Protein 2AKF (pdb70)

Radius of gyration: 15.11 Å; Cα contacts (8 Å, |Δi|>4): 45; chains: 3; bounding box: 21×19×46 Å

Sequence (96 aa):
VSRLEEDVRNLNAIVQKLQERLDRLEETVQAKVSRLEEDVRNLNAIVQKLQERLDRLEETVQAKVSRLEEDVRNLNAIVQKLQERLDRLEETVQAK

Secondary structure (DSSP, 8-state):
--HHHHHHHHHHHHHHHHHHHHHHHHHHHHH-/--HHHHHHHHHHHHHHHHHHHHHHHHHHHHT-/--HHHHHHHHHHHHHHHHHHHHHHHHHHHHH-

Solvent-accessible surface area: 6897 Å² total; per-residue (Å²): 124,57,178,31,78,72,30,2,135,66,1,47,49,44,2,106,141,4,57,83,65,1,77,141,12,44,119,55,6,150,85,152,157,57,182,27,80,90,27,4,158,76,2,36,62,72,2,118,143,3,61,88,48,1,51,153,12,40,95,78,15,109,80,229,130,59,184,39,72,73,24,4,142,68,1,51,42,45,6,123,137,2,80,90,60,1,48,165,10,57,111,56,31,163,92,164

InterPro domains:
  IPR001680 WD40 repeat [PF00400] (78-109)
  IPR001680 WD40 repeat [PF00400] (122-160)
  IPR001680 WD40 repeat [PF00400] (175-202)
  IPR001680 WD40 repeat [PS50082] (77-119)
  IPR001680 WD40 repeat [PS50082] (127-169)
  IPR001680 WD40 repeat [SM00320] (67-110)
  IPR001680 WD40 repeat [SM00320] (120-160)
  IPR001680 WD40 repeat [SM00320] (163-204)
  IPR015048 Domain of unknown function DUF1899 [PF08953] (5-69)
  IPR015048 Domain of unknown function DUF1899 [SM01166] (4-68)
  IPR015049 Trimerisation motif [PF08954] (410-461)
  IPR015505 Coronin [PTHR10856] (1-458)
  IPR015943 WD40/YVTN repeat-like-containing domain superfamily [G3DSA:2.130.10.10] (1-352)
  IPR019775 WD40 repeat, conserved site [PS00678] (97-111)
  IPR019775 WD40 repeat, conserved site [PS00678] (147-161)
  IPR036322 WD40-repeat-containing domain superfamily [SSF50978] (76-302)

GO terms:
  GO:0051015 actin filament binding (F, IDA)
  GO:0001772 immunological synapse (C, IDA)
  GO:0005769 early endosome (C, IDA)
  GO:0005886 plasma membrane (C, IDA)
  GO:0005911 cell-cell junction (C, IDA)
  GO:0015629 actin cytoskeleton (C, IDA)
  GO:0030424 axon (C, IDA)
  GO:0031252 cell leading edge (C, IDA)
  GO:0071353 cellular response to interleukin-4 (P, IDA)
  GO:0038180 nerve growth factor signaling pathway (P, IGI)
  GO:0043524 negative regulation of neuron apoptotic process (P, IGI)
  GO:0051279 regulation of release of sequestered calcium ion into cytosol (P, IGI)
  GO:0032426 stereocilium tip (C, EXP)
  GO:0042102 positive regulation of T cell proliferation (P, IMP)
  GO:0043029 T cell homeostasis (P, IMP)
  GO:0016477 cell migration (P, IMP)
  GO:0030335 positive regulation of cell migration (P, IMP)
  GO:0030595 leukocyte chemotaxis (P, IMP)
  GO:0030833 regulation of actin filament polymerization (P, IMP)
  GO:0031339 negative regulation of vesicle fusion (P, IMP)

B-factor: mean 19.16, std 6.19, range [9.42, 51.5]

Structure (mmCIF, N/CA/C/O backbone):
data_2AKF
#
_entry.id   2AKF
#
_cell.length_a   23.587
_cell.length_b   23.569
_cell.length_c   46.402
_cell.angle_alpha   92.51
_cell.angle_beta   96.85
_cell.angle_gamma   119.63
#
_symmetry.space_group_name_H-M   'P 1'
#
loop_
_entity.id
_entity.type
_entity.pdbx_description
1 polymer Coronin-1A
2 non-polymer 'ZINC ION'
3 water water
#
loop_
_atom_site.group_PDB
_atom_site.id
_atom_site.type_symbol
_atom_site.label_atom_id
_atom_site.label_alt_id
_atom_site.label_comp_id
_atom_site.label_asym_id
_atom_site.label_entity_id
_atom_site.label_seq_id
_atom_site.pdbx_PDB_ins_code
_atom_site.Cartn_x
_atom_site.Cartn_y
_atom_site.Cartn_z
_atom_site.occupancy
_atom_site.B_iso_or_equiv
_atom_site.auth_seq_id
_atom_site.auth_comp_id
_atom_site.auth_asym_id
_atom_site.auth_atom_id
_atom_site.pdbx_PDB_model_num
ATOM 1 N N . VAL A 1 1 ? -7.319 6.409 23.788 1.00 14.47 430 VAL A N 1
ATOM 2 C CA . VAL A 1 1 ? -6.182 5.451 23.683 1.00 15.32 430 VAL A CA 1
ATOM 3 C C . VAL A 1 1 ? -4.910 6.260 23.470 1.00 15.53 430 VAL A C 1
ATOM 4 O O . VAL A 1 1 ? -4.970 7.417 23.072 1.00 15.54 430 VAL A O 1
ATOM 8 N N . SER A 1 2 ? -3.764 5.641 23.700 1.00 15.80 431 SER A N 1
ATOM 9 C CA . SER A 1 2 ? -2.495 6.302 23.526 1.00 16.12 431 SER A CA 1
ATOM 10 C C . SER A 1 2 ? -2.193 6.626 22.078 1.00 15.33 431 SER A C 1
ATOM 11 O O . SER A 1 2 ? -2.749 6.028 21.148 1.00 15.37 431 SER A O 1
ATOM 14 N N . ARG A 1 3 ? -1.266 7.542 21.859 1.00 15.59 432 ARG A N 1
ATOM 15 C CA . ARG A 1 3 ? -0.844 7.871 20.507 1.00 16.00 432 ARG A CA 1
ATOM 16 C C . ARG A 1 3 ? -0.359 6.661 19.733 1.00 14.98 432 ARG A C 1
ATOM 17 O O . ARG A 1 3 ? -0.695 6.504 18.562 1.00 15.35 432 ARG A O 1
ATOM 25 N N . LEU A 1 4 ? 0.407 5.793 20.378 1.00 16.08 433 LEU A N 1
ATOM 26 C CA . LEU A 1 4 ? 0.866 4.609 19.694 1.00 16.96 433 LEU A CA 1
ATOM 27 C C . LEU A 1 4 ? -0.259 3.681 19.299 1.00 16.70 433 LEU A C 1
ATOM 28 O O . LEU A 1 4 ? -0.276 3.171 18.187 1.00 17.05 433 LEU A O 1
ATOM 33 N N . GLU A 1 5 ? -1.209 3.468 20.196 1.00 15.76 434 GLU A N 1
ATOM 34 C CA . GLU A 1 5 ? -2.365 2.631 19.902 1.00 16.34 434 GLU A CA 1
ATOM 35 C C . GLU A 1 5 ? -3.157 3.211 18.733 1.00 15.39 434 GLU A C 1
ATOM 36 O O . GLU A 1 5 ? -3.604 2.482 17.844 1.00 15.67 434 GLU A O 1
ATOM 42 N N . GLU A 1 6 ? -3.349 4.527 18.766 1.00 14.26 435 GLU A N 1
ATOM 43 C CA . GLU A 1 6 ? -4.031 5.194 17.661 1.00 13.83 435 GLU A CA 1
ATOM 44 C C . GLU A 1 6 ? -3.304 5.055 16.333 1.00 14.15 435 GLU A C 1
ATOM 45 O O . GLU A 1 6 ? -3.891 4.740 15.302 1.00 14.60 435 GLU A O 1
ATOM 51 N N . ASP A 1 7 ? -1.997 5.288 16.355 1.00 13.71 436 ASP A N 1
ATOM 52 C CA . ASP A 1 7 ? -1.215 5.219 15.122 1.00 14.45 436 ASP A CA 1
ATOM 53 C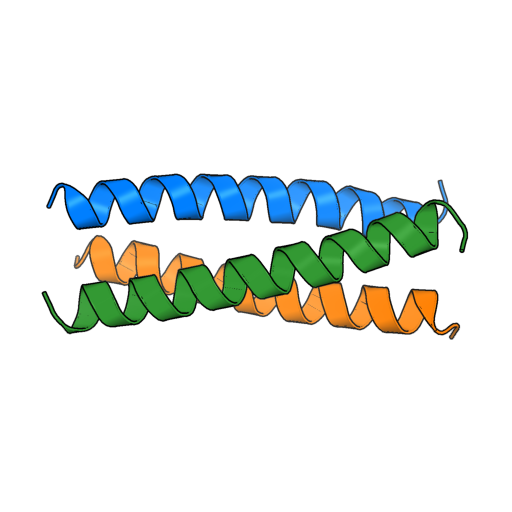 C . ASP A 1 7 ? -1.270 3.814 14.538 1.00 14.37 436 ASP A C 1
ATOM 54 O O . ASP A 1 7 ? -1.355 3.660 13.318 1.00 15.06 436 ASP A O 1
ATOM 59 N N . VAL A 1 8 ? -1.161 2.803 15.381 1.00 13.30 437 VAL A N 1
ATOM 60 C CA . VAL A 1 8 ? -1.201 1.430 14.887 1.00 12.90 437 VAL A CA 1
ATOM 61 C C . VAL A 1 8 ? -2.580 1.074 14.318 1.00 14.69 437 VAL A C 1
ATOM 62 O O . VAL A 1 8 ? -2.666 0.510 13.241 1.00 14.28 437 VAL A O 1
ATOM 66 N N . ARG A 1 9 ? -3.689 1.432 14.990 1.00 14.75 438 ARG A N 1
ATOM 67 C CA . ARG A 1 9 ? -5.004 1.067 14.426 1.00 15.08 438 ARG A CA 1
ATOM 68 C C . ARG A 1 9 ? -5.301 1.864 13.155 1.00 16.33 438 ARG A C 1
ATOM 69 O O . ARG A 1 9 ? -5.893 1.343 12.227 1.00 16.50 438 ARG A O 1
ATOM 77 N N . ASN A 1 10 ? -4.801 3.092 13.074 1.00 15.86 439 ASN A N 1
ATOM 78 C CA . ASN A 1 10 ? -4.916 3.890 11.860 1.00 17.39 439 ASN A CA 1
ATOM 79 C C . ASN A 1 10 ? -4.160 3.232 10.707 1.00 16.45 439 ASN A C 1
ATOM 80 O O . ASN A 1 10 ? -4.672 3.110 9.607 1.00 17.68 439 ASN A O 1
ATOM 85 N N . LEU A 1 11 ? -2.919 2.819 10.943 1.00 16.08 440 LEU A N 1
ATOM 86 C CA . LEU A 1 11 ? -2.133 2.100 9.937 1.00 15.83 440 LEU A CA 1
ATOM 87 C C . LEU A 1 11 ? -2.821 0.834 9.475 1.00 16.06 440 LEU A C 1
ATOM 88 O O . LEU A 1 11 ? -2.847 0.514 8.295 1.00 16.35 440 LEU A O 1
ATOM 93 N N . ASN A 1 12 ? -3.406 0.113 10.396 1.00 15.07 441 ASN A N 1
ATOM 94 C CA . ASN A 1 12 ? -4.181 -1.079 10.021 1.00 16.23 441 ASN A CA 1
ATOM 95 C C . ASN A 1 12 ? -5.326 -0.732 9.041 1.00 16.52 441 ASN A C 1
ATOM 96 O O . ASN A 1 12 ? -5.513 -1.387 8.020 1.00 17.97 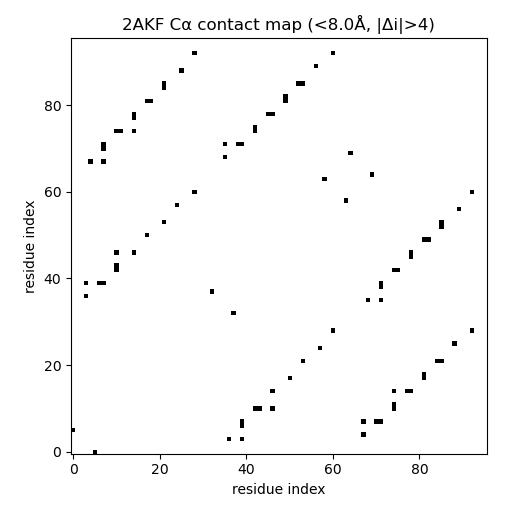441 ASN A O 1
ATOM 101 N N . ALA A 1 13 ? -6.044 0.344 9.316 1.00 17.04 442 ALA A N 1
ATOM 102 C CA . ALA A 1 13 ? -7.136 0.737 8.449 1.00 18.41 442 ALA A CA 1
ATOM 103 C C . ALA A 1 13 ? -6.641 1.197 7.082 1.00 18.78 442 ALA A C 1
ATOM 104 O O . ALA A 1 13 ? -7.225 0.852 6.037 1.00 19.39 442 ALA A O 1
ATOM 106 N N . ILE A 1 14 ? -5.546 1.944 7.042 1.00 17.99 443 ILE A N 1
ATOM 107 C CA . ILE A 1 14 ? -4.980 2.396 5.805 1.00 18.18 443 ILE A CA 1
ATOM 108 C C . ILE A 1 14 ? -4.483 1.213 4.960 1.00 17.89 443 ILE A C 1
ATOM 109 O O . ILE A 1 14 ? -4.766 1.141 3.750 1.00 18.87 443 ILE A O 1
ATOM 114 N N . VAL A 1 15 ? -3.740 0.299 5.553 1.00 17.02 444 VAL A N 1
ATOM 115 C CA . VAL A 1 15 ? -3.191 -0.812 4.770 1.00 16.43 444 VAL A CA 1
ATOM 116 C C . VAL A 1 15 ? -4.294 -1.716 4.232 1.00 16.60 444 VAL A C 1
ATOM 117 O O . VAL A 1 15 ? -4.172 -2.256 3.123 1.00 16.96 444 VAL A O 1
ATOM 121 N N . GLN A 1 16 ? -5.388 -1.858 4.954 1.00 16.91 445 GLN A N 1
ATOM 122 C CA . GLN A 1 16 ? -6.557 -2.583 4.433 1.00 17.48 445 GLN A CA 1
ATOM 123 C C . GLN A 1 16 ? -7.109 -1.912 3.190 1.00 17.12 445 GLN A C 1
ATOM 124 O O . GLN A 1 16 ? -7.395 -2.576 2.181 1.00 17.50 445 GLN A O 1
ATOM 130 N N . LYS A 1 17 ? -7.238 -0.594 3.212 1.00 16.99 446 LYS A N 1
ATOM 131 C CA . LYS A 1 17 ? -7.714 0.137 2.039 1.00 17.81 446 LYS A CA 1
ATOM 132 C C . LYS A 1 17 ? -6.728 0.043 0.864 1.00 16.59 446 LYS A C 1
ATOM 133 O O . LYS A 1 17 ? -7.157 -0.095 -0.288 1.00 17.99 446 LYS A O 1
ATOM 139 N N . LEU A 1 18 ? -5.429 0.105 1.140 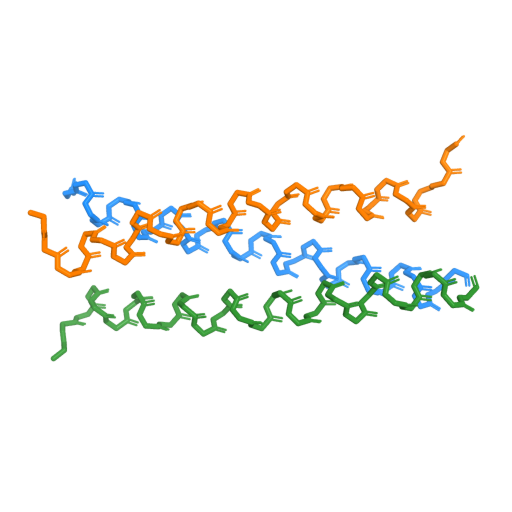1.00 16.61 447 LEU A N 1
ATOM 140 C CA . LEU A 1 18 ? -4.421 -0.080 0.099 1.00 17.12 447 LEU A CA 1
ATOM 141 C C . LEU A 1 18 ? -4.488 -1.457 -0.539 1.00 16.77 447 LEU A C 1
ATOM 142 O O . LEU A 1 18 ? -4.385 -1.591 -1.764 1.00 17.46 447 LEU A O 1
ATOM 147 N N . GLN A 1 19 ? -4.662 -2.478 0.278 1.00 16.12 448 GLN A N 1
ATOM 148 C CA . GLN A 1 19 ? -4.816 -3.833 -0.235 1.00 16.49 448 GLN A CA 1
ATOM 149 C C . GLN A 1 19 ? -6.015 -3.952 -1.170 1.00 16.68 448 GLN A C 1
ATOM 150 O O . GLN A 1 19 ? -5.934 -4.546 -2.251 1.00 16.90 448 GLN A O 1
ATOM 156 N N . GLU A 1 20 ? -7.133 -3.361 -0.769 1.00 16.31 449 GLU A N 1
ATOM 157 C CA . GLU A 1 20 ? -8.348 -3.379 -1.582 1.00 17.33 449 GLU A CA 1
ATOM 158 C C . GLU A 1 20 ? -8.137 -2.645 -2.894 1.00 16.47 449 GLU A C 1
ATOM 159 O O . GLU A 1 20 ? -8.559 -3.133 -3.967 1.00 16.66 449 GLU A O 1
ATOM 165 N N . ARG A 1 21 ? -7.495 -1.475 -2.851 1.00 16.82 450 ARG A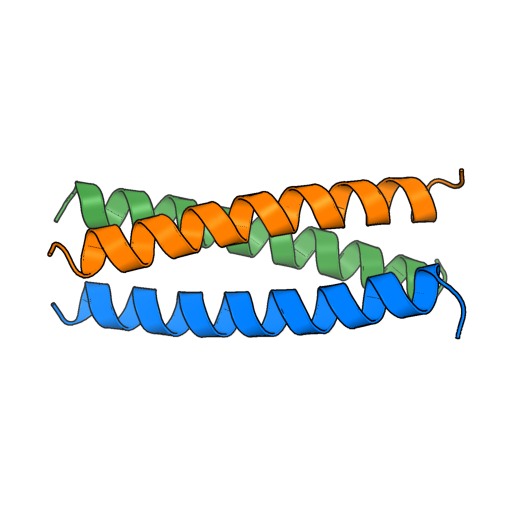 N 1
ATOM 166 C CA . ARG A 1 21 ? -7.225 -0.711 -4.083 1.00 15.83 450 ARG A CA 1
ATOM 167 C C . ARG A 1 21 ? -6.292 -1.494 -5.001 1.00 15.76 450 ARG A C 1
ATOM 168 O O . ARG A 1 21 ? -6.460 -1.481 -6.221 1.00 16.01 450 ARG A O 1
ATOM 176 N N . LEU A 1 22 ? -5.303 -2.165 -4.442 1.00 16.22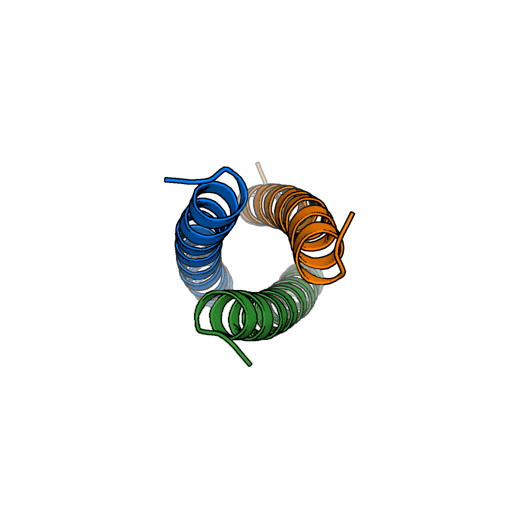 451 LEU A N 1
ATOM 177 C CA . LEU A 1 22 ? -4.393 -2.979 -5.237 1.00 16.41 451 LEU A CA 1
ATOM 178 C C . LEU A 1 22 ? -5.091 -4.165 -5.861 1.00 16.17 451 LEU A C 1
ATOM 179 O O . LEU A 1 22 ? -4.863 -4.462 -7.031 1.00 16.86 451 LEU A O 1
ATOM 184 N N . ASP A 1 23 ? -5.916 -4.852 -5.092 1.00 15.87 452 ASP A N 1
ATOM 185 C CA . ASP A 1 23 ? -6.737 -5.940 -5.638 1.00 16.59 452 ASP A CA 1
ATOM 186 C C . ASP A 1 23 ? -7.523 -5.466 -6.858 1.00 15.58 452 ASP A C 1
ATOM 187 O O . ASP A 1 23 ? -7.540 -6.104 -7.918 1.00 15.60 452 ASP A O 1
ATOM 192 N N . ARG A 1 24 ? -8.154 -4.315 -6.732 1.00 15.09 453 ARG A N 1
ATOM 193 C CA . ARG A 1 24 ? -8.966 -3.781 -7.800 1.00 15.77 453 ARG A CA 1
ATOM 194 C C . ARG A 1 24 ? -8.130 -3.425 -9.023 1.00 14.41 453 ARG A C 1
ATOM 195 O O . ARG A 1 24 ? -8.514 -3.694 -10.171 1.00 14.49 453 ARG A O 1
ATOM 203 N N . LEU A 1 25 ? -6.996 -2.771 -8.810 1.00 14.06 454 LEU A N 1
ATOM 204 C CA . LEU A 1 25 ? -6.192 -2.329 -9.920 1.00 14.28 454 LEU A CA 1
ATOM 205 C C . LEU A 1 25 ? -5.580 -3.547 -10.643 1.00 13.62 454 LEU A C 1
ATOM 206 O O . LEU A 1 25 ? -5.475 -3.547 -11.875 1.00 14.18 454 LEU A O 1
ATOM 211 N N . GLU A 1 26 ? -5.163 -4.583 -9.913 1.00 14.28 455 GLU A N 1
ATOM 212 C CA . GLU A 1 26 ? -4.640 -5.799 -10.531 1.00 13.93 455 GLU A CA 1
ATOM 213 C C . GLU A 1 26 ? -5.702 -6.386 -11.460 1.00 13.99 455 GLU A C 1
ATOM 214 O O . GLU A 1 26 ? -5.408 -6.768 -12.581 1.00 14.63 455 GLU A O 1
ATOM 220 N N . GLU A 1 27 ? -6.929 -6.451 -10.999 1.00 14.46 456 GLU A N 1
ATOM 221 C CA . GLU A 1 27 ? -8.009 -7.015 -11.801 1.00 14.90 456 GLU A CA 1
ATOM 222 C C . GLU A 1 27 ? -8.273 -6.160 -13.028 1.00 15.41 456 GLU A C 1
ATOM 223 O O . GLU A 1 27 ? -8.418 -6.685 -14.159 1.00 16.02 456 GLU A O 1
ATOM 229 N N . THR A 1 28 ? -8.246 -4.850 -12.847 1.00 14.82 457 THR A N 1
ATOM 230 C CA . THR A 1 28 ? -8.486 -3.908 -13.940 1.00 14.11 457 THR A CA 1
ATOM 231 C C . THR A 1 28 ? -7.452 -4.045 -15.053 1.00 13.94 457 THR A C 1
ATOM 232 O O . THR A 1 28 ? -7.776 -4.083 -16.232 1.00 13.99 457 THR A O 1
ATOM 236 N N . VAL A 1 29 ? -6.188 -4.127 -14.661 1.00 13.63 458 VAL A N 1
ATOM 237 C CA . VAL A 1 29 ? -5.102 -4.290 -15.608 1.00 14.15 458 VAL A CA 1
ATOM 238 C C . VAL A 1 29 ? -5.258 -5.616 -16.361 1.00 14.17 458 VAL A C 1
ATOM 239 O O . VAL A 1 29 ? -5.082 -5.670 -17.577 1.00 15.43 458 VAL A O 1
ATOM 243 N N . GLN A 1 30 ? -5.564 -6.691 -15.657 1.00 14.56 459 GLN A N 1
ATOM 244 C CA . GLN A 1 30 ? -5.685 -7.999 -16.299 1.00 15.49 459 GLN A CA 1
ATOM 245 C C . GLN A 1 30 ? -6.823 -8.005 -17.322 1.00 15.10 459 GLN A C 1
ATOM 246 O O . GLN A 1 30 ? -6.719 -8.643 -18.372 1.00 17.66 459 GLN A O 1
ATOM 252 N N . ALA A 1 31 ? -7.895 -7.271 -17.028 1.00 14.56 460 ALA A N 1
ATOM 253 C CA . ALA A 1 31 ? -9.091 -7.210 -17.873 1.00 14.37 460 ALA A CA 1
ATOM 254 C C . ALA A 1 31 ? -9.020 -6.237 -19.021 1.00 13.20 460 ALA A C 1
ATOM 255 O O . ALA A 1 31 ? -9.893 -6.259 -19.884 1.00 12.88 460 ALA A O 1
ATOM 257 N N . LYS A 1 32 ? -8.000 -5.411 -19.077 1.00 14.13 461 LYS A N 1
ATOM 258 C CA . LYS A 1 32 ? -7.910 -4.378 -20.086 1.00 14.61 461 LYS A CA 1
ATOM 259 C C . LYS A 1 32 ? -7.741 -4.949 -21.478 1.00 15.82 461 LYS A C 1
ATOM 260 O O . LYS A 1 32 ? -6.924 -5.867 -21.613 1.00 17.03 461 LYS A O 1
ATOM 267 N N . VAL B 1 1 ? 12.621 7.768 22.535 1.00 12.79 430 VAL B N 1
ATOM 268 C CA . VAL B 1 1 ? 11.788 7.133 21.467 1.00 11.87 430 VAL B CA 1
ATOM 269 C C . VAL B 1 1 ? 12.083 5.665 21.460 1.00 10.68 430 VAL B C 1
ATOM 270 O O . VAL B 1 1 ? 13.204 5.248 21.176 1.00 11.36 430 VAL B O 1
ATOM 274 N N . SER B 1 2 ? 11.086 4.850 21.781 1.00 11.73 431 SER B N 1
ATOM 275 C CA . SER B 1 2 ? 11.287 3.413 21.856 1.00 12.37 431 SER B CA 1
ATOM 276 C C . SER B 1 2 ? 11.388 2.811 20.448 1.00 11.57 431 SER B C 1
ATOM 277 O O . SER B 1 2 ? 11.068 3.429 19.462 1.00 11.58 431 SER B O 1
ATOM 280 N N . ARG B 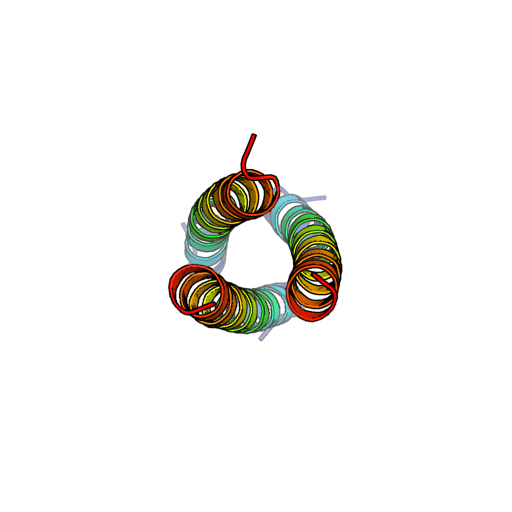1 3 ? 11.851 1.582 20.408 1.00 13.76 432 ARG B N 1
ATOM 281 C CA . ARG B 1 3 ? 11.924 0.845 19.147 1.00 13.48 432 ARG B CA 1
ATOM 282 C C . ARG B 1 3 ? 10.565 0.717 18.512 1.00 13.14 432 ARG B C 1
ATOM 283 O O . ARG B 1 3 ? 10.416 0.878 17.306 1.00 14.01 432 ARG B O 1
ATOM 291 N N . LEU B 1 4 ? 9.539 0.507 19.329 1.00 13.97 433 LEU B N 1
ATOM 292 C CA . LEU B 1 4 ? 8.179 0.416 18.817 1.00 14.90 433 LEU B CA 1
ATOM 293 C C . LEU B 1 4 ? 7.750 1.763 18.204 1.00 13.29 433 LEU B C 1
ATOM 294 O O . LEU B 1 4 ? 7.210 1.823 17.105 1.00 13.76 433 LEU B O 1
ATOM 299 N N . GLU B 1 5 ? 8.019 2.879 18.884 1.00 13.20 434 GLU B N 1
ATOM 300 C CA . GLU B 1 5 ? 7.719 4.180 18.343 1.00 13.20 434 GLU B CA 1
ATOM 301 C C . GLU B 1 5 ? 8.491 4.476 17.044 1.00 12.58 434 GLU B C 1
ATOM 302 O O . GLU B 1 5 ? 7.958 5.040 16.090 1.00 13.45 434 GLU B O 1
ATOM 308 N N . GLU B 1 6 ? 9.768 4.092 17.011 1.00 11.92 435 GLU B N 1
ATOM 309 C CA . GLU B 1 6 ? 10.598 4.247 15.812 1.00 11.91 435 GLU B CA 1
ATOM 310 C C . GLU B 1 6 ? 9.981 3.471 14.639 1.00 11.73 435 GLU B C 1
ATOM 311 O O . GLU B 1 6 ? 9.870 3.960 13.523 1.00 12.68 435 GLU B O 1
ATOM 317 N N . ASP B 1 7 ? 9.583 2.234 14.906 1.00 11.79 436 ASP B N 1
ATOM 318 C CA . ASP B 1 7 ? 9.016 1.379 13.857 1.00 12.80 436 ASP B CA 1
ATOM 319 C C . ASP B 1 7 ? 7.714 1.920 13.317 1.00 12.35 436 ASP B C 1
ATOM 320 O O . ASP B 1 7 ? 7.461 1.879 12.107 1.00 13.77 436 ASP B O 1
ATOM 325 N N . VAL B 1 8 ? 6.886 2.469 14.200 1.00 12.58 437 VAL B N 1
ATOM 326 C CA . VAL B 1 8 ? 5.635 3.077 13.777 1.00 13.57 437 VAL B CA 1
ATOM 327 C C . VAL B 1 8 ? 5.864 4.315 12.939 1.00 14.42 437 VAL B C 1
ATOM 328 O O . VAL B 1 8 ? 5.200 4.518 11.925 1.00 15.46 437 VAL B O 1
ATOM 332 N N . ARG B 1 9 ? 6.803 5.170 13.354 1.00 15.39 438 ARG B N 1
ATOM 333 C CA . ARG B 1 9 ? 7.082 6.351 12.541 1.00 15.86 438 ARG B CA 1
ATOM 334 C C . ARG B 1 9 ? 7.580 5.914 11.141 1.00 15.28 438 ARG B C 1
ATOM 335 O O . ARG B 1 9 ? 7.208 6.508 10.102 1.00 17.03 438 ARG B O 1
ATOM 343 N N . ASN B 1 10 ? 8.439 4.910 11.088 1.00 15.19 439 ASN B N 1
ATOM 344 C CA . ASN B 1 10 ? 8.919 4.447 9.812 1.00 16.28 439 ASN B CA 1
ATOM 345 C C . ASN B 1 10 ? 7.800 3.895 8.953 1.00 15.62 439 ASN B C 1
ATOM 346 O O . ASN B 1 10 ? 7.742 4.153 7.761 1.00 17.90 439 ASN B O 1
ATOM 351 N N . LEU B 1 11 ? 6.887 3.139 9.566 1.00 16.00 440 LEU B N 1
ATOM 352 C CA . LEU B 1 11 ? 5.698 2.630 8.853 1.00 16.30 440 LEU B CA 1
ATOM 353 C C . LEU B 1 11 ? 4.832 3.753 8.327 1.00 16.79 440 LEU B C 1
ATOM 354 O O . LEU B 1 11 ? 4.337 3.647 7.206 1.00 17.90 440 LEU B O 1
ATOM 359 N N . ASN B 1 12 ? 4.619 4.815 9.105 1.00 17.62 441 ASN B N 1
ATOM 360 C CA . ASN B 1 12 ? 3.841 5.946 8.589 1.00 19.52 441 ASN B CA 1
ATOM 361 C C . ASN B 1 12 ? 4.475 6.457 7.280 1.00 19.45 441 ASN B C 1
ATOM 362 O O . ASN B 1 12 ? 3.781 6.704 6.290 1.00 20.55 441 ASN B O 1
ATOM 367 N N . ALA B 1 13 ? 5.799 6.622 7.261 1.00 18.27 442 ALA B N 1
ATOM 368 C CA . ALA B 1 13 ? 6.461 7.170 6.089 1.00 19.43 442 ALA B CA 1
ATOM 369 C C . ALA B 1 13 ? 6.370 6.215 4.885 1.00 19.22 442 ALA B C 1
ATOM 370 O O . ALA B 1 13 ? 6.166 6.630 3.744 1.00 20.69 442 ALA B O 1
ATOM 372 N N . ILE B 1 14 ? 6.590 4.940 5.141 1.00 18.04 443 ILE B N 1
ATOM 373 C CA . ILE B 1 14 ? 6.519 3.921 4.100 1.00 19.31 443 ILE B CA 1
ATOM 374 C C . ILE B 1 14 ? 5.098 3.873 3.494 1.00 18.38 443 ILE B C 1
ATOM 375 O O . ILE B 1 14 ? 4.928 3.817 2.297 1.00 18.77 443 ILE B O 1
ATOM 380 N N . VAL B 1 15 ? 4.087 3.894 4.343 1.00 17.66 444 VAL B N 1
ATOM 381 C CA . VAL B 1 15 ? 2.714 3.788 3.850 1.00 19.06 444 VAL B CA 1
ATOM 382 C C . VAL B 1 15 ? 2.352 5.048 3.035 1.00 19.27 444 VAL B C 1
ATOM 383 O O . VAL B 1 15 ? 1.656 4.953 2.021 1.00 20.28 444 VAL B O 1
ATOM 387 N N . GLN B 1 16 ? 2.865 6.214 3.405 1.00 19.63 445 GLN B N 1
ATOM 388 C CA . GLN B 1 16 ? 2.653 7.414 2.589 1.00 20.76 445 GLN B CA 1
ATOM 389 C C . GLN B 1 16 ? 3.245 7.300 1.187 1.00 20.63 445 GLN B C 1
ATOM 390 O O . GLN B 1 16 ? 2.607 7.676 0.214 1.00 19.56 445 GLN B O 1
ATOM 396 N N . LYS B 1 17 ? 4.437 6.736 1.087 1.00 19.75 446 LYS B N 1
ATOM 397 C CA . LYS B 1 17 ? 5.069 6.525 -0.192 1.00 20.26 446 LYS B CA 1
ATOM 398 C C . LYS B 1 17 ? 4.284 5.507 -1.030 1.00 18.79 446 LYS B C 1
ATOM 399 O O . LYS B 1 17 ? 4.132 5.711 -2.218 1.00 18.96 446 LYS B O 1
ATOM 405 N N . LEU B 1 18 ? 3.806 4.431 -0.408 1.00 18.12 447 LEU B N 1
ATOM 406 C CA . LEU B 1 18 ? 3.021 3.427 -1.117 1.00 18.87 447 LEU B CA 1
ATOM 407 C C . LEU B 1 18 ? 1.749 4.017 -1.645 1.00 18.04 447 LEU B C 1
ATOM 408 O O . LEU B 1 18 ? 1.338 3.735 -2.757 1.00 18.70 447 LEU B O 1
ATOM 413 N N . GLN B 1 19 ? 1.095 4.823 -0.841 1.00 17.73 448 GLN B N 1
ATOM 414 C CA . GLN B 1 19 ? -0.116 5.452 -1.315 1.00 19.18 448 GLN B CA 1
ATOM 415 C C . GLN B 1 19 ? 0.135 6.328 -2.544 1.00 17.74 448 GLN B C 1
ATOM 416 O O . GLN B 1 19 ? -0.638 6.286 -3.486 1.00 16.91 448 GLN B O 1
ATOM 422 N N . GLU B 1 20 ? 1.211 7.105 -2.531 1.00 17.29 449 GLU B N 1
ATOM 423 C CA . GLU B 1 20 ? 1.512 7.947 -3.703 1.00 18.22 449 GLU B CA 1
ATOM 424 C C . GLU B 1 20 ? 1.838 7.111 -4.923 1.00 17.96 449 GLU B C 1
ATOM 425 O O . GLU B 1 20 ? 1.402 7.420 -6.004 1.00 18.00 449 GLU B O 1
ATOM 431 N N . ARG B 1 21 ? 2.627 6.061 -4.739 1.00 17.92 450 ARG B N 1
ATOM 432 C CA . ARG B 1 21 ? 2.927 5.133 -5.813 1.00 19.69 450 ARG B CA 1
ATOM 433 C C . ARG B 1 21 ? 1.671 4.489 -6.382 1.00 16.32 450 ARG B C 1
ATOM 434 O O . ARG B 1 21 ? 1.532 4.359 -7.590 1.00 17.79 450 ARG B O 1
ATOM 442 N N . LEU B 1 22 ? 0.787 4.064 -5.507 1.00 15.88 451 LEU B N 1
ATOM 443 C CA . LEU B 1 22 ? -0.475 3.448 -5.962 1.00 15.82 451 LEU B CA 1
ATOM 444 C C . LEU B 1 22 ? -1.317 4.453 -6.729 1.00 14.56 451 LEU B C 1
ATOM 445 O O . LEU B 1 22 ? -1.905 4.146 -7.759 1.00 14.97 451 LEU B O 1
ATOM 450 N N . ASP B 1 23 ? -1.403 5.672 -6.205 1.00 14.82 452 ASP B N 1
ATOM 451 C CA . ASP B 1 23 ? -2.205 6.679 -6.858 1.00 14.82 452 ASP B CA 1
ATOM 452 C C . ASP B 1 23 ? -1.691 6.966 -8.249 1.00 15.36 452 ASP B C 1
ATOM 453 O O . ASP B 1 23 ? -2.441 7.029 -9.203 1.00 15.62 452 ASP B O 1
ATOM 458 N N . ARG B 1 24 ? -0.390 7.066 -8.366 1.00 15.24 453 ARG B N 1
ATOM 459 C CA . ARG B 1 24 ? 0.204 7.290 -9.682 1.00 16.81 453 ARG B CA 1
ATOM 460 C C . ARG B 1 24 ? -0.080 6.139 -10.652 1.00 17.31 453 ARG B C 1
ATOM 461 O O . ARG B 1 24 ? -0.381 6.374 -11.808 1.00 17.78 453 ARG B O 1
ATOM 469 N N . LEU B 1 25 ? 0.003 4.900 -10.173 1.00 17.09 454 LEU B N 1
ATOM 470 C CA . LEU B 1 25 ? -0.224 3.750 -11.042 1.00 16.53 454 LEU B CA 1
ATOM 471 C C . LEU B 1 25 ? -1.699 3.709 -11.446 1.00 15.44 454 LEU B C 1
ATOM 472 O O . LEU B 1 25 ? -1.993 3.398 -12.602 1.00 16.30 454 LEU B O 1
ATOM 477 N N . GLU B 1 26 ? -2.613 3.992 -10.519 1.00 14.20 455 GLU B N 1
ATOM 478 C CA . GLU B 1 26 ? -4.029 4.011 -10.875 1.00 14.59 455 GLU B CA 1
ATOM 479 C C . GLU B 1 26 ? -4.242 5.017 -12.003 1.00 16.34 455 GLU B C 1
ATOM 480 O O . GLU B 1 26 ? -4.964 4.762 -12.940 1.00 16.94 455 GLU B O 1
ATOM 486 N N . GLU B 1 27 ? -3.595 6.163 -11.879 1.00 16.72 456 GLU B N 1
ATOM 487 C CA . GLU B 1 27 ? -3.690 7.158 -12.928 1.00 18.94 456 GLU B CA 1
ATOM 488 C C . GLU B 1 27 ? -2.892 6.752 -14.185 1.00 17.62 456 GLU B C 1
ATOM 489 O O . GLU B 1 27 ? -3.351 7.047 -15.291 1.00 21.59 456 GLU B O 1
ATOM 495 N N . THR B 1 28 ? -1.765 6.064 -14.061 1.00 19.00 457 THR B N 1
ATOM 496 C CA . THR B 1 28 ? -1.076 5.511 -15.262 1.00 18.36 457 THR B CA 1
ATOM 497 C C . THR B 1 28 ? -2.019 4.537 -16.009 1.00 19.36 457 THR B C 1
ATOM 498 O O . THR B 1 28 ? -2.091 4.549 -17.219 1.00 21.30 457 THR B O 1
ATOM 502 N N . VAL B 1 29 ? -2.775 3.719 -15.291 1.00 18.02 458 VAL B N 1
ATOM 503 C CA . VAL B 1 29 ? -3.680 2.740 -15.929 1.00 17.72 458 VAL B CA 1
ATOM 504 C C . VAL B 1 29 ? -4.884 3.411 -16.547 1.00 18.05 458 VAL B C 1
ATOM 505 O O . VAL B 1 29 ? -5.344 3.001 -17.633 1.00 20.59 458 VAL B O 1
ATOM 509 N N . GLN B 1 30 ? -5.381 4.467 -15.894 1.00 18.62 459 GLN B N 1
ATOM 510 C CA . GLN B 1 30 ? -6.411 5.264 -16.468 1.00 20.69 459 GLN B CA 1
ATOM 511 C C . GLN B 1 30 ? -5.934 5.857 -17.801 1.00 19.19 459 GLN B C 1
ATOM 512 O O . GLN B 1 30 ? -6.697 5.910 -18.746 1.00 21.43 459 GLN B O 1
ATOM 518 N N . ALA B 1 31 ? -4.674 6.274 -17.878 1.00 18.12 460 ALA B N 1
ATOM 519 C CA . ALA B 1 31 ? -4.062 6.703 -19.142 1.00 19.44 460 ALA B CA 1
ATOM 520 C C . ALA B 1 31 ? -4.910 7.812 -19.819 1.00 18.42 460 ALA B C 1
ATOM 521 O O . ALA B 1 31 ? -5.265 7.803 -21.009 1.00 19.22 460 ALA B O 1
ATOM 523 N N . LYS B 1 32 ? -5.225 8.828 -19.037 1.00 19.22 461 LYS B N 1
ATOM 524 C CA . LYS B 1 32 ? -5.992 9.969 -19.532 1.00 18.60 461 LYS B CA 1
ATOM 525 C C . LYS B 1 32 ? -5.229 10.820 -20.532 1.00 17.63 461 LYS B C 1
ATOM 526 O O . LYS B 1 32 ? -5.870 11.534 -21.289 1.00 17.45 461 LYS B O 1
ATOM 533 N N . VAL C 1 1 ? 6.946 -10.242 23.414 1.00 12.22 430 VAL C N 1
ATOM 534 C CA . VAL C 1 1 ? 6.311 -9.472 22.306 1.00 11.43 430 VAL C CA 1
ATOM 535 C C . VAL C 1 1 ? 4.889 -9.162 22.745 1.00 10.89 430 VAL C C 1
ATOM 536 O O . VAL C 1 1 ? 4.055 -10.058 22.946 1.00 11.40 430 VAL C O 1
ATOM 540 N N . SER C 1 2 ? 4.580 -7.880 22.891 1.00 10.34 431 SER C N 1
ATOM 541 C CA . SER C 1 2 ? 3.238 -7.465 23.269 1.00 10.76 431 SER C CA 1
ATOM 542 C C . SER C 1 2 ? 2.314 -7.539 22.062 1.00 10.38 431 SER C C 1
ATOM 543 O O . SER C 1 2 ? 2.741 -7.629 20.921 1.00 9.98 431 SER C O 1
ATOM 546 N N . ARG C 1 3 ? 1.006 -7.427 22.294 1.00 11.09 432 ARG C N 1
ATOM 547 C CA . ARG C 1 3 ? 0.056 -7.300 21.188 1.00 11.75 432 ARG C CA 1
ATOM 548 C C . ARG C 1 3 ? 0.384 -6.140 20.261 1.00 10.94 432 ARG C C 1
ATOM 549 O O . ARG C 1 3 ? 0.333 -6.275 19.048 1.00 11.31 432 ARG C O 1
ATOM 557 N N . LEU C 1 4 ? 0.710 -4.984 20.826 1.00 11.74 433 LEU C N 1
ATOM 558 C CA . LEU C 1 4 ? 1.030 -3.840 19.986 1.00 13.38 433 LEU C CA 1
ATOM 559 C C . LEU C 1 4 ? 2.271 -4.114 19.151 1.00 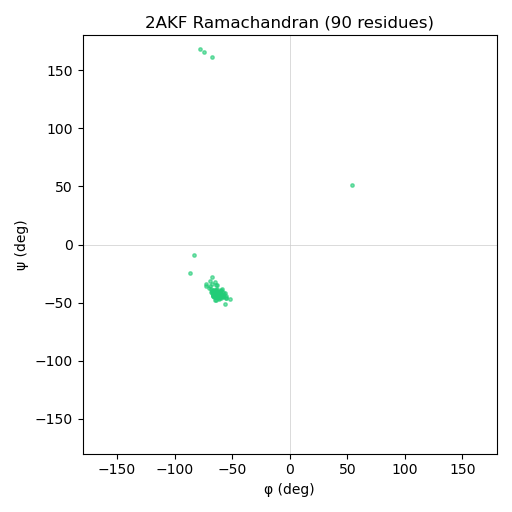12.07 433 LEU C C 1
ATOM 560 O O . LEU C 1 4 ? 2.314 -3.777 17.959 1.00 11.59 433 LEU C O 1
ATOM 565 N N . GLU C 1 5 ? 3.294 -4.735 19.739 1.00 11.13 434 GLU C N 1
ATOM 566 C CA . GLU C 1 5 ? 4.481 -5.105 19.000 1.00 11.67 434 GLU C CA 1
ATOM 567 C C . GLU C 1 5 ? 4.152 -6.123 17.906 1.00 10.86 434 GLU C C 1
ATOM 568 O O . GLU C 1 5 ? 4.690 -6.027 16.785 1.00 11.44 434 GLU C O 1
ATOM 574 N N . GLU C 1 6 ? 3.268 -7.060 18.169 1.00 9.77 435 GLU C N 1
ATOM 575 C CA . GLU C 1 6 ? 2.865 -8.039 17.160 1.00 10.64 435 GLU C CA 1
ATOM 576 C C . GLU C 1 6 ? 2.123 -7.342 16.031 1.00 10.31 435 GLU C C 1
ATOM 577 O O . GLU C 1 6 ? 2.344 -7.650 14.862 1.00 11.36 435 GLU C O 1
ATOM 583 N N . ASP C 1 7 ? 1.251 -6.389 16.361 1.00 10.44 436 ASP C N 1
ATOM 584 C CA . ASP C 1 7 ? 0.533 -5.660 15.293 1.00 11.61 436 ASP C CA 1
ATOM 585 C C . ASP C 1 7 ? 1.531 -4.929 14.384 1.00 10.67 436 ASP C C 1
ATOM 586 O O . ASP C 1 7 ? 1.324 -4.882 13.190 1.00 12.31 436 ASP C O 1
ATOM 591 N N . VAL C 1 8 ? 2.567 -4.342 14.956 1.00 10.93 437 VAL C N 1
ATOM 592 C CA . VAL C 1 8 ? 3.605 -3.672 14.181 1.00 11.60 437 VAL C CA 1
ATOM 593 C C . VAL C 1 8 ? 4.397 -4.665 13.333 1.00 12.07 437 VAL C C 1
ATOM 594 O O . VAL C 1 8 ? 4.670 -4.379 12.156 1.00 13.29 437 VAL C O 1
ATOM 598 N N . ARG C 1 9 ? 4.741 -5.819 13.878 1.00 11.95 438 ARG C N 1
ATOM 599 C CA . ARG C 1 9 ? 5.359 -6.889 13.077 1.00 12.76 438 ARG C CA 1
ATOM 600 C C . ARG C 1 9 ? 4.485 -7.251 11.868 1.00 13.31 438 ARG C C 1
ATOM 601 O O . ARG C 1 9 ? 4.983 -7.424 10.747 1.00 14.37 438 ARG C O 1
ATOM 609 N N . ASN C 1 10 ? 3.205 -7.404 12.088 1.00 12.55 439 ASN C N 1
ATOM 610 C CA . ASN C 1 10 ? 2.300 -7.797 11.038 1.00 14.25 439 ASN C CA 1
ATOM 611 C C . ASN C 1 10 ? 2.144 -6.683 10.007 1.00 13.30 439 ASN C C 1
ATOM 612 O O . ASN C 1 10 ? 2.086 -6.961 8.807 1.00 14.75 439 ASN C O 1
ATOM 617 N N . LEU C 1 11 ? 2.162 -5.427 10.443 1.00 13.04 440 LEU C N 1
ATOM 618 C CA . LEU C 1 11 ? 2.147 -4.302 9.513 1.00 12.91 440 LEU C CA 1
ATOM 619 C C . LEU C 1 11 ? 3.403 -4.273 8.671 1.00 13.68 440 LEU C C 1
ATOM 620 O O . LEU C 1 11 ? 3.332 -4.032 7.473 1.00 14.82 440 LEU C O 1
ATOM 625 N N . ASN C 1 12 ? 4.552 -4.546 9.254 1.00 14.47 441 ASN C N 1
ATOM 626 C CA . ASN C 1 12 ? 5.778 -4.603 8.502 1.00 16.05 441 ASN C CA 1
ATOM 627 C C . ASN C 1 12 ? 5.652 -5.661 7.382 1.00 15.81 441 ASN C C 1
ATOM 628 O O . ASN C 1 12 ? 6.025 -5.421 6.240 1.00 16.73 441 ASN C O 1
ATOM 633 N N . ALA C 1 13 ? 5.099 -6.810 7.717 1.00 14.43 442 ALA C N 1
ATOM 634 C CA . ALA C 1 13 ? 4.954 -7.899 6.739 1.00 15.53 442 ALA C CA 1
ATOM 635 C C . ALA C 1 13 ? 3.966 -7.542 5.640 1.00 15.73 442 ALA C C 1
ATOM 636 O O . ALA C 1 13 ? 4.232 -7.779 4.465 1.00 16.47 442 ALA C O 1
ATOM 638 N N . ILE C 1 14 ? 2.862 -6.914 6.013 1.00 14.59 443 ILE C N 1
ATOM 639 C CA . ILE C 1 14 ? 1.867 -6.501 5.043 1.00 16.13 443 ILE C CA 1
ATOM 640 C C . ILE C 1 14 ? 2.441 -5.446 4.081 1.00 14.76 443 ILE C C 1
ATOM 641 O O . ILE C 1 14 ? 2.227 -5.532 2.872 1.00 15.60 443 ILE C O 1
ATOM 646 N N . VAL C 1 15 ? 3.141 -4.451 4.614 1.00 15.01 444 VAL C N 1
ATOM 647 C CA . VAL C 1 15 ? 3.697 -3.388 3.770 1.00 14.80 444 VAL C CA 1
ATOM 648 C C . VAL C 1 15 ? 4.738 -3.950 2.813 1.00 14.84 444 VAL C C 1
ATOM 649 O O . VAL C 1 15 ? 4.790 -3.527 1.654 1.00 15.80 444 VAL C O 1
ATOM 653 N N . GLN C 1 16 ? 5.499 -4.947 3.238 1.00 14.79 445 GLN C N 1
ATOM 654 C CA . GLN C 1 16 ? 6.438 -5.597 2.336 1.00 17.09 445 GLN C CA 1
ATOM 655 C C . GLN C 1 16 ? 5.698 -6.282 1.183 1.00 14.43 445 GLN C C 1
ATOM 656 O O . GLN C 1 16 ? 6.111 -6.192 0.020 1.00 15.67 445 GLN C O 1
ATOM 662 N N . LYS C 1 17 ? 4.595 -6.926 1.484 1.00 15.23 446 LYS C N 1
ATOM 663 C CA . LYS C 1 17 ? 3.790 -7.605 0.452 1.00 17.18 446 LYS C CA 1
ATOM 664 C C . LYS C 1 17 ? 3.173 -6.572 -0.498 1.00 15.48 446 LYS C C 1
ATOM 665 O O . LYS C 1 17 ? 3.171 -6.781 -1.714 1.00 15.83 446 LYS C O 1
ATOM 671 N N . LEU C 1 18 ? 2.728 -5.448 0.037 1.00 14.41 447 LEU C N 1
ATOM 672 C CA . LEU C 1 18 ? 2.128 -4.425 -0.788 1.00 14.55 447 LEU C CA 1
ATOM 673 C C . LEU C 1 18 ? 3.159 -3.809 -1.706 1.00 13.71 447 LEU C C 1
ATOM 674 O O . LEU C 1 18 ? 2.881 -3.530 -2.871 1.00 14.02 447 LEU C O 1
ATOM 679 N N . GLN C 1 19 ? 4.360 -3.597 -1.205 1.00 14.01 448 GLN C N 1
ATOM 680 C CA . GLN C 1 19 ? 5.414 -3.029 -2.027 1.00 15.37 448 GLN C CA 1
ATOM 681 C C . GLN C 1 19 ? 5.742 -3.961 -3.203 1.00 14.44 448 GLN C C 1
ATOM 682 O O . GLN C 1 19 ? 5.885 -3.515 -4.337 1.00 13.89 448 GLN C O 1
ATOM 688 N N . GLU C 1 20 ? 5.799 -5.264 -2.918 1.00 13.93 449 GLU C N 1
ATOM 689 C CA . GLU C 1 20 ? 6.033 -6.252 -3.959 1.00 15.95 449 GLU C CA 1
ATOM 690 C C . GLU C 1 20 ? 4.900 -6.251 -4.976 1.00 14.79 449 GLU C C 1
ATOM 691 O O . GLU C 1 20 ? 5.120 -6.323 -6.194 1.00 15.90 449 GLU C O 1
ATOM 697 N N . ARG C 1 21 ? 3.668 -6.216 -4.514 1.00 14.50 450 ARG C N 1
ATOM 698 C CA . ARG C 1 21 ? 2.543 -6.204 -5.433 1.00 15.70 450 ARG C CA 1
ATOM 699 C C . ARG C 1 21 ? 2.561 -5.000 -6.344 1.00 14.19 450 ARG C C 1
ATOM 700 O O . ARG C 1 21 ? 2.251 -5.103 -7.544 1.00 15.05 450 ARG C O 1
ATOM 708 N N . LEU C 1 22 ? 2.905 -3.853 -5.793 1.00 12.78 451 LEU C N 1
ATOM 709 C CA . LEU C 1 22 ? 3.024 -2.616 -6.552 1.00 13.95 451 LEU C CA 1
ATOM 710 C C . LEU C 1 22 ? 4.146 -2.719 -7.571 1.00 13.01 451 LEU C C 1
ATOM 711 O O . LEU C 1 22 ? 3.984 -2.339 -8.726 1.00 13.26 451 LEU C O 1
ATOM 716 N N . ASP C 1 23 ? 5.289 -3.255 -7.171 1.00 13.38 452 ASP C N 1
ATOM 717 C CA . ASP C 1 23 ? 6.404 -3.443 -8.090 1.00 15.64 452 ASP C CA 1
ATOM 718 C C . ASP C 1 23 ? 5.935 -4.297 -9.289 1.00 13.86 452 ASP C C 1
ATOM 719 O O . ASP C 1 23 ? 6.178 -3.950 -10.448 1.00 14.66 452 ASP C O 1
ATOM 724 N N . ARG C 1 24 ? 5.312 -5.435 -9.017 1.00 14.41 453 ARG C N 1
ATOM 725 C CA . ARG C 1 24 ? 4.885 -6.358 -10.063 1.00 14.70 453 ARG C CA 1
ATOM 726 C C . ARG C 1 24 ? 3.861 -5.705 -10.956 1.00 13.84 453 ARG C C 1
ATOM 727 O O . ARG C 1 24 ? 3.916 -5.874 -12.178 1.00 14.61 453 ARG C O 1
ATOM 735 N N . LEU C 1 25 ? 2.927 -4.946 -10.400 1.00 12.99 454 LEU C N 1
ATOM 736 C CA . LEU C 1 25 ? 1.910 -4.325 -11.206 1.00 13.03 454 LEU C CA 1
ATOM 737 C C . LEU C 1 25 ? 2.458 -3.204 -12.075 1.00 13.19 454 LEU C C 1
ATOM 738 O O . LEU C 1 25 ? 2.083 -3.072 -13.256 1.00 13.16 454 LEU C O 1
ATOM 743 N N . GLU C 1 26 ? 3.407 -2.442 -11.563 1.00 12.31 455 GLU C N 1
ATOM 744 C CA . GLU C 1 26 ? 4.074 -1.391 -12.334 1.00 13.35 455 GLU C CA 1
ATOM 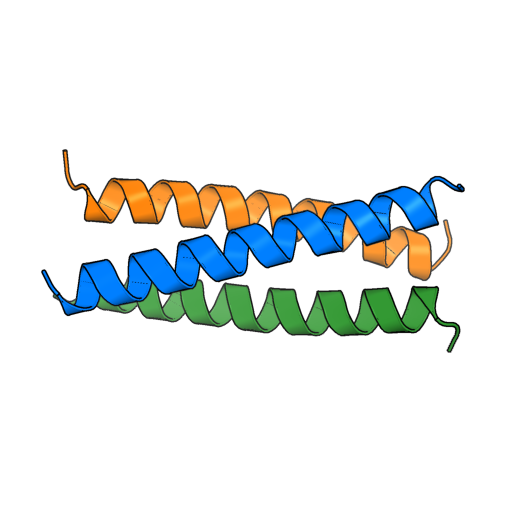745 C C . GLU C 1 26 ? 4.773 -2.033 -13.531 1.00 13.16 455 GLU C C 1
ATOM 746 O O . GLU C 1 26 ? 4.731 -1.546 -14.655 1.00 14.46 455 GLU C O 1
ATOM 752 N N . GLU C 1 27 ? 5.437 -3.145 -13.310 1.00 13.61 456 GLU C N 1
ATOM 753 C CA . GLU C 1 27 ? 6.129 -3.880 -14.390 1.00 15.26 456 GLU C CA 1
ATOM 754 C C . GLU C 1 27 ? 5.154 -4.410 -15.409 1.00 14.53 456 GLU C C 1
ATOM 755 O O . GLU C 1 27 ? 5.419 -4.315 -16.616 1.00 15.04 456 GLU C O 1
ATOM 761 N N . THR C 1 28 ? 4.033 -4.951 -14.961 1.00 14.24 457 THR C N 1
ATOM 762 C CA . THR C 1 28 ? 3.002 -5.451 -15.832 1.00 14.74 457 THR C CA 1
ATOM 763 C C . THR C 1 28 ? 2.445 -4.364 -16.721 1.00 14.74 457 THR C C 1
ATOM 764 O O . THR C 1 28 ? 2.303 -4.550 -17.946 1.00 15.86 457 THR C O 1
ATOM 768 N N . VAL C 1 29 ? 2.174 -3.208 -16.136 1.00 13.41 458 VAL C N 1
ATOM 769 C CA . VAL C 1 29 ? 1.656 -2.116 -16.879 1.00 13.62 458 VAL C CA 1
ATOM 770 C C . VAL C 1 29 ? 2.664 -1.598 -17.909 1.00 13.88 458 VAL C C 1
ATOM 771 O O . VAL C 1 29 ? 2.305 -1.301 -19.040 1.00 15.91 458 VAL C O 1
ATOM 775 N N . GLN C 1 30 ? 3.924 -1.521 -17.556 1.00 13.27 459 GLN C N 1
ATOM 776 C CA . GLN C 1 30 ? 4.970 -1.041 -18.482 1.00 14.14 459 GLN C CA 1
ATOM 777 C C . GLN C 1 30 ? 5.204 -2.012 -19.647 1.00 13.58 459 GLN C C 1
ATOM 778 O O . GLN C 1 30 ? 5.574 -1.565 -20.730 1.00 14.18 459 GLN C O 1
ATOM 784 N N . ALA C 1 31 ? 4.947 -3.295 -19.419 1.00 13.89 460 ALA C N 1
ATOM 785 C CA . ALA C 1 31 ? 5.219 -4.385 -20.395 1.00 14.65 460 ALA C CA 1
ATOM 786 C C . ALA C 1 31 ? 4.111 -4.624 -21.384 1.00 15.60 460 ALA C C 1
ATOM 787 O O . ALA C 1 31 ? 4.382 -5.171 -22.463 1.00 17.78 460 ALA C O 1
ATOM 789 N N . LYS C 1 32 ? 2.881 -4.258 -21.030 1.00 17.19 461 LYS C N 1
ATOM 790 C CA . LYS C 1 32 ? 1.657 -4.659 -21.770 1.00 20.85 461 LYS C CA 1
ATOM 791 C C . LYS C 1 32 ? 1.234 -3.615 -22.778 1.00 22.53 461 LYS C C 1
ATOM 792 O O . LYS C 1 32 ? 1.141 -2.425 -22.416 1.00 22.64 461 LYS C O 1
#

Organism: Mus musculus (NCBI:txid10090)

Foldseek 3Di:
DDPVVVVVVVVVVVVVVVVVVVVVVVVVVVVD/DDPVVVVVVVVVVVVVVVVVVVVVVVVVVVVD/DDPVVVVVVVVVVVVVVVVVVVVVVVVVVVPD